Protein AF-A0A1Q3LL10-F1 (afdb_monomer_lite)

Secondary structure (DSSP, 8-state):
--------GGGGGSGGGGS-----------------------------PPPPPPPPPPP-----------TTTHHHHHHHHIIIIIHHHHHTT-------------TT---HHHHHHHHHHHHHTT-S-------

Foldseek 3Di:
DDDDDDDDPVVVPPVVPPPDDDDDDDDDDDDDDDDDDDDDDDDDPPPPDPDPDPDDDDDDQDDDDDDDADPVQNVPVVVCCCVPPVVVCVVVVHDDDDDDDDDDDDPVDDDPVRLVVQQVVCVVVVPPDNDDDDD

Structure (mmCIF, N/CA/C/O backbone):
data_AF-A0A1Q3LL10-F1
#
_entry.id   AF-A0A1Q3LL10-F1
#
loop_
_atom_site.group_PDB
_atom_site.id
_atom_site.type_symbol
_atom_site.label_atom_id
_atom_site.label_alt_id
_atom_site.label_comp_id
_atom_site.label_asym_id
_atom_site.label_entity_id
_atom_site.label_seq_id
_atom_site.pdbx_PDB_ins_code
_atom_site.Cartn_x
_atom_site.Cartn_y
_atom_site.Cartn_z
_atom_site.occupancy
_atom_site.B_iso_or_equiv
_atom_site.auth_seq_id
_atom_site.auth_comp_id
_atom_site.auth_asym_id
_atom_site.auth_atom_id
_atom_site.pdbx_PDB_model_num
ATOM 1 N N . MET A 1 1 ? -39.711 18.023 -40.771 1.00 40.88 1 MET A N 1
ATOM 2 C CA . MET A 1 1 ? -40.832 17.458 -39.979 1.00 40.88 1 MET A CA 1
ATOM 3 C C . MET A 1 1 ? -40.436 17.391 -38.507 1.00 40.88 1 MET A C 1
ATOM 5 O O . MET A 1 1 ? -39.268 17.615 -38.215 1.00 40.88 1 MET A O 1
ATOM 9 N N . ILE A 1 2 ? -41.391 17.154 -37.601 1.00 48.44 2 ILE A N 1
ATOM 10 C CA . ILE A 1 2 ? -41.218 17.254 -36.140 1.00 48.44 2 ILE A CA 1
ATOM 11 C C . ILE A 1 2 ? -41.729 15.975 -35.459 1.00 48.44 2 ILE A C 1
ATOM 13 O O . ILE A 1 2 ? -42.904 15.662 -35.603 1.00 48.44 2 ILE A O 1
ATOM 17 N N . VAL A 1 3 ? -40.868 15.312 -34.680 1.00 52.66 3 VAL A N 1
ATOM 18 C CA . VAL A 1 3 ? -41.142 14.440 -33.508 1.00 52.66 3 VAL A CA 1
ATOM 19 C C . VAL A 1 3 ? -39.767 14.231 -32.843 1.00 52.66 3 VAL A C 1
ATOM 21 O O . VAL A 1 3 ? -38.861 13.763 -33.520 1.00 52.66 3 VAL A O 1
ATOM 24 N N . LYS A 1 4 ? -39.411 14.755 -31.661 1.00 49.06 4 LYS A N 1
ATOM 25 C CA . LYS A 1 4 ? -40.032 14.870 -30.316 1.00 49.06 4 LYS A CA 1
ATOM 26 C C . LYS A 1 4 ? -39.805 13.588 -29.464 1.00 49.06 4 LYS A C 1
ATOM 28 O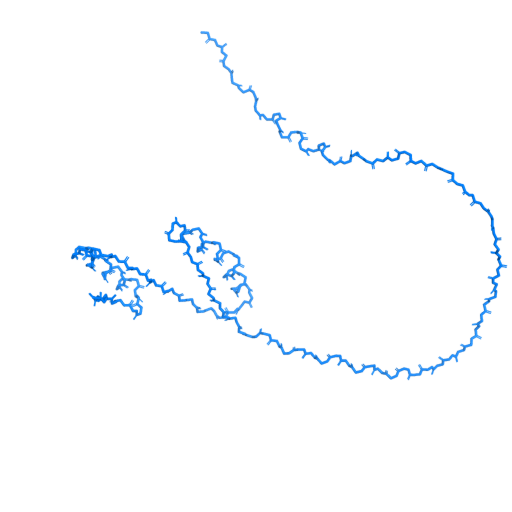 O . LYS A 1 4 ? -40.134 12.517 -29.960 1.00 49.06 4 LYS A O 1
ATOM 33 N N . PRO A 1 5 ? -39.194 13.667 -28.254 1.00 52.03 5 PRO A N 1
ATOM 34 C CA . PRO A 1 5 ? -38.507 12.519 -27.632 1.00 52.03 5 PRO A CA 1
ATOM 35 C C . PRO A 1 5 ? -39.234 11.852 -26.443 1.00 52.03 5 PRO A C 1
ATOM 37 O O . PRO A 1 5 ? -40.084 12.480 -25.819 1.00 52.03 5 PRO A O 1
ATOM 40 N N . ALA A 1 6 ? -38.739 10.656 -26.072 1.00 45.34 6 ALA A N 1
ATOM 41 C CA . ALA A 1 6 ? -38.985 9.888 -24.831 1.00 45.34 6 ALA A CA 1
ATOM 42 C C . ALA A 1 6 ? -40.441 9.383 -24.622 1.00 45.34 6 ALA A C 1
ATOM 44 O O . ALA A 1 6 ? -41.384 10.022 -25.085 1.00 45.34 6 ALA A O 1
ATOM 45 N N . PRO A 1 7 ? -40.644 8.194 -24.004 1.00 47.16 7 PRO A N 1
ATOM 46 C CA . PRO A 1 7 ? -40.423 8.020 -22.558 1.00 47.16 7 PRO A CA 1
ATOM 47 C C . PRO A 1 7 ? -39.757 6.684 -22.148 1.00 47.16 7 PRO A C 1
ATOM 49 O O . PRO A 1 7 ? -40.127 5.618 -22.629 1.00 47.16 7 PRO A O 1
ATOM 52 N N . ALA A 1 8 ? -38.827 6.726 -21.185 1.00 48.00 8 ALA A N 1
ATOM 53 C CA . ALA A 1 8 ? -38.164 5.534 -20.620 1.00 48.00 8 ALA A CA 1
ATOM 54 C C . ALA A 1 8 ? -38.389 5.356 -19.100 1.00 48.00 8 ALA A C 1
ATOM 56 O O . ALA A 1 8 ? -37.756 4.522 -18.460 1.00 48.00 8 ALA A O 1
ATOM 57 N N . GLU A 1 9 ? -39.299 6.130 -18.503 1.00 54.94 9 GLU A N 1
ATOM 58 C CA . GLU A 1 9 ? -39.561 6.112 -17.054 1.00 54.94 9 GLU A CA 1
ATOM 59 C C . GLU A 1 9 ? -40.464 4.942 -16.615 1.00 54.94 9 GLU A C 1
ATOM 61 O O . GLU A 1 9 ? -40.495 4.589 -15.437 1.00 54.94 9 GLU A O 1
ATOM 66 N N . ALA A 1 10 ? -41.144 4.287 -17.565 1.00 59.88 10 ALA A N 1
ATOM 67 C CA . ALA A 1 10 ? -42.117 3.223 -17.311 1.00 59.88 10 ALA A CA 1
ATOM 68 C C . ALA A 1 10 ? -41.535 1.977 -16.614 1.00 59.88 10 ALA A C 1
ATOM 70 O O . ALA A 1 10 ? -42.236 1.326 -15.841 1.00 59.88 10 ALA A O 1
ATOM 71 N N . GLN A 1 11 ? -40.256 1.650 -16.836 1.00 56.09 11 GLN A N 1
ATOM 72 C CA . GLN A 1 11 ? -39.672 0.403 -16.324 1.00 56.09 11 GLN A CA 1
ATOM 73 C C . GLN A 1 11 ? -39.557 0.377 -14.788 1.00 56.09 11 GLN A C 1
ATOM 75 O O . GLN A 1 11 ? -39.562 -0.696 -14.191 1.00 56.09 11 GLN A O 1
ATOM 80 N N . ARG A 1 12 ? -39.513 1.544 -14.124 1.00 51.06 12 ARG A N 1
ATOM 81 C CA . ARG A 1 12 ? -39.336 1.641 -12.662 1.00 51.06 12 ARG A CA 1
ATOM 82 C C . ARG A 1 12 ? -40.597 1.287 -11.852 1.00 51.06 12 ARG A C 1
ATOM 84 O O . ARG A 1 12 ? -40.544 1.279 -10.628 1.00 51.06 12 ARG A O 1
ATOM 91 N N . ALA A 1 13 ? -41.719 1.002 -12.515 1.00 54.97 13 ALA A N 1
ATOM 92 C CA . ALA A 1 13 ? -42.966 0.590 -11.867 1.00 54.97 13 ALA A CA 1
ATOM 93 C C . ALA A 1 13 ? -43.125 -0.941 -11.730 1.00 54.97 13 ALA A C 1
ATOM 95 O O . ALA A 1 13 ? -43.986 -1.387 -10.976 1.00 54.97 13 ALA A O 1
ATOM 96 N N . ALA A 1 14 ? -42.320 -1.746 -12.437 1.00 53.00 14 ALA A N 1
ATOM 97 C CA . ALA A 1 14 ? -42.510 -3.199 -12.507 1.00 53.00 14 ALA A CA 1
ATOM 98 C C . ALA A 1 14 ? -42.039 -3.955 -11.245 1.00 53.00 14 ALA A C 1
ATOM 100 O O . ALA A 1 14 ? -42.725 -4.867 -10.788 1.00 53.00 14 ALA A O 1
ATOM 101 N N . ASP A 1 15 ? -40.912 -3.557 -10.644 1.00 49.00 15 ASP A N 1
ATOM 102 C CA . ASP A 1 15 ? -40.299 -4.283 -9.513 1.00 49.00 15 ASP A CA 1
ATOM 103 C C . ASP A 1 15 ? -41.102 -4.220 -8.199 1.00 49.00 15 ASP A C 1
ATOM 105 O O . ASP A 1 15 ? -40.900 -5.039 -7.303 1.00 49.00 15 ASP A O 1
ATOM 109 N N . LEU A 1 16 ? -42.062 -3.295 -8.072 1.00 51.84 16 LEU A N 1
ATOM 110 C CA . LEU A 1 16 ? -42.929 -3.206 -6.887 1.00 51.84 16 LEU A CA 1
ATOM 111 C C . LEU A 1 16 ? -43.985 -4.326 -6.807 1.00 51.84 16 LEU A C 1
ATOM 113 O O . LEU A 1 16 ? -44.590 -4.507 -5.752 1.00 51.84 16 LEU A O 1
ATOM 117 N N . ALA A 1 17 ? -44.185 -5.102 -7.878 1.00 49.66 17 ALA A N 1
ATOM 118 C CA . ALA A 1 17 ? -45.180 -6.177 -7.941 1.00 49.66 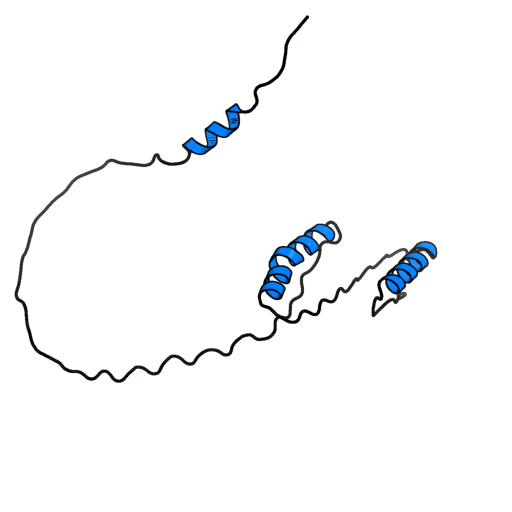17 ALA A CA 1
ATOM 119 C C . ALA A 1 17 ? -44.669 -7.557 -7.470 1.00 49.66 17 ALA A C 1
ATOM 121 O O . ALA A 1 17 ? -45.442 -8.510 -7.426 1.00 49.66 17 ALA A O 1
ATOM 122 N N . ALA A 1 18 ? -43.388 -7.690 -7.102 1.00 47.41 18 ALA A N 1
ATOM 123 C CA . ALA A 1 18 ? -42.813 -8.960 -6.637 1.00 47.41 18 ALA A CA 1
ATOM 124 C C . ALA A 1 18 ? -43.149 -9.305 -5.167 1.00 47.41 18 ALA A C 1
ATOM 126 O O . ALA A 1 18 ? -42.842 -10.403 -4.701 1.00 47.41 18 ALA A O 1
ATOM 127 N N . THR A 1 19 ? -43.776 -8.387 -4.422 1.00 46.12 19 THR A N 1
ATOM 128 C CA . THR A 1 19 ? -44.227 -8.637 -3.045 1.00 46.12 19 THR A CA 1
ATOM 129 C C . THR A 1 19 ? -45.692 -9.079 -3.039 1.00 46.12 19 THR A C 1
ATOM 131 O O . THR A 1 19 ? -46.556 -8.340 -3.495 1.00 46.12 19 THR A O 1
ATOM 134 N N . ALA A 1 20 ? -45.950 -10.247 -2.436 1.00 48.34 20 ALA A N 1
ATOM 135 C CA . ALA A 1 20 ? -47.251 -10.903 -2.244 1.00 48.34 20 ALA A CA 1
ATOM 136 C C . ALA A 1 20 ? -47.920 -11.544 -3.485 1.00 48.34 20 ALA A C 1
ATOM 138 O O . ALA A 1 20 ? -48.700 -10.915 -4.189 1.00 48.34 20 ALA A O 1
ATOM 139 N N . THR A 1 21 ? -47.740 -12.866 -3.635 1.00 38.38 21 THR A N 1
ATOM 140 C CA . THR A 1 21 ? -48.817 -13.846 -3.931 1.00 38.38 21 THR A CA 1
ATOM 141 C C . THR A 1 21 ? -48.323 -15.271 -3.628 1.00 38.38 21 THR A C 1
ATOM 143 O O . THR A 1 21 ? -47.579 -15.843 -4.418 1.00 38.38 21 THR A O 1
ATOM 146 N N . SER A 1 22 ? -48.745 -15.864 -2.503 1.00 37.59 22 SER A N 1
ATOM 147 C CA . SER A 1 22 ? -48.592 -17.309 -2.229 1.00 37.59 22 SER A CA 1
ATOM 148 C C . SER A 1 22 ? -49.487 -17.756 -1.056 1.00 37.59 22 SER A C 1
ATOM 150 O O . SER A 1 22 ? -49.020 -17.841 0.081 1.00 37.59 22 SER A O 1
ATOM 152 N N . SER A 1 23 ? -50.771 -18.031 -1.320 1.00 42.91 23 SER A N 1
ATOM 153 C CA . SER A 1 23 ? -51.753 -18.380 -0.277 1.00 42.91 23 SER A CA 1
ATOM 154 C C . SER A 1 23 ? -52.806 -19.404 -0.740 1.00 42.91 23 SER A C 1
ATOM 156 O O . SER A 1 23 ? -53.567 -19.082 -1.648 1.00 42.91 23 SER A O 1
ATOM 158 N N . THR A 1 24 ? -52.933 -20.528 0.000 1.00 38.50 24 THR A N 1
ATOM 159 C CA . THR A 1 24 ? -54.209 -21.266 0.276 1.00 38.50 24 THR A CA 1
ATOM 160 C C . THR A 1 24 ? -54.805 -22.081 -0.914 1.00 38.50 24 THR A C 1
ATOM 162 O O . THR A 1 24 ? -54.449 -21.744 -2.043 1.00 38.50 24 THR A O 1
ATOM 165 N N . PRO A 1 25 ? -55.683 -23.135 -0.794 1.00 51.81 25 PRO A N 1
ATOM 166 C CA . PRO A 1 25 ? -56.299 -23.905 0.344 1.00 51.81 25 PRO A CA 1
ATOM 167 C C . PRO A 1 25 ? -55.340 -24.772 1.223 1.00 51.81 25 PRO A C 1
ATOM 169 O O . PRO A 1 25 ? -54.197 -24.355 1.369 1.00 51.81 25 PRO A O 1
ATOM 172 N N . ALA A 1 26 ? -55.673 -25.884 1.926 1.00 45.88 26 ALA A N 1
ATOM 173 C CA . ALA A 1 26 ? -56.784 -26.879 1.896 1.00 45.88 26 ALA A CA 1
ATOM 174 C C . ALA A 1 26 ? -57.130 -27.498 3.300 1.00 45.88 26 ALA A C 1
ATOM 176 O O . ALA A 1 26 ? -56.422 -27.167 4.252 1.00 45.88 26 ALA A O 1
ATOM 177 N N . PRO A 1 27 ? -58.197 -28.336 3.466 1.00 55.66 27 PRO A N 1
ATOM 178 C CA . PRO A 1 27 ? -58.799 -28.645 4.788 1.00 55.66 27 PRO A CA 1
ATOM 179 C C . PRO A 1 27 ? -58.965 -30.150 5.185 1.00 55.66 27 PRO A C 1
ATOM 181 O O . PRO A 1 27 ? -58.502 -31.029 4.467 1.00 55.66 27 PRO A O 1
ATOM 184 N N . GLU A 1 28 ? -59.705 -30.384 6.298 1.00 39.19 28 GLU A N 1
ATOM 185 C CA . GLU A 1 28 ? -60.165 -31.661 6.935 1.00 39.19 28 GLU A CA 1
ATOM 186 C C . GLU A 1 28 ? -59.112 -32.413 7.804 1.00 39.19 28 GLU A C 1
ATOM 188 O O . GLU A 1 28 ? -57.956 -32.489 7.410 1.00 39.19 28 GLU A O 1
ATOM 193 N N . ALA A 1 29 ? -59.373 -33.035 8.976 1.00 38.84 29 ALA A N 1
ATOM 194 C CA . ALA A 1 29 ? -60.381 -32.939 10.072 1.00 38.84 29 ALA A CA 1
ATOM 195 C C . ALA A 1 29 ? -59.845 -33.788 11.290 1.00 38.84 29 ALA A C 1
ATOM 197 O O . ALA A 1 29 ? -58.901 -34.549 11.086 1.00 38.84 29 ALA A O 1
ATOM 198 N N . ASP A 1 30 ? -60.314 -33.821 12.555 1.00 32.72 30 ASP A N 1
ATOM 199 C CA . ASP A 1 30 ? -61.289 -33.051 13.367 1.00 32.72 30 ASP A CA 1
ATOM 200 C C . ASP A 1 30 ? -60.954 -33.140 14.904 1.00 32.72 30 ASP A C 1
ATOM 202 O O . ASP A 1 30 ? -60.031 -32.464 15.355 1.00 32.72 30 ASP A O 1
ATOM 206 N N . SER A 1 31 ? -61.670 -33.954 15.711 1.00 37.06 31 SER A N 1
ATOM 207 C CA . SER A 1 31 ? -61.816 -33.859 17.193 1.00 37.06 31 SER A CA 1
ATOM 208 C C . SER A 1 31 ? -61.841 -35.265 17.879 1.00 37.06 31 SER A C 1
ATOM 210 O O . SER A 1 31 ? -61.844 -36.246 17.132 1.00 37.06 31 SER A O 1
ATOM 212 N N . PRO A 1 32 ? -61.891 -35.462 19.237 1.00 47.25 32 PRO A N 1
ATOM 213 C CA . PRO A 1 32 ? -62.150 -34.501 20.327 1.00 47.25 32 PRO A CA 1
ATOM 214 C C . PRO A 1 32 ? -61.299 -34.597 21.637 1.00 47.25 32 PRO A C 1
ATOM 216 O O . PRO A 1 32 ? -60.442 -35.450 21.837 1.00 47.25 32 PRO A O 1
ATOM 219 N N . ALA A 1 33 ? -61.641 -33.674 22.545 1.00 39.03 33 ALA A N 1
ATOM 220 C CA . ALA A 1 33 ? -61.235 -33.393 23.933 1.00 39.03 33 ALA A CA 1
ATOM 221 C C . ALA A 1 33 ? -60.773 -34.501 24.921 1.00 39.03 33 ALA A C 1
ATOM 223 O O . ALA A 1 33 ? -61.295 -35.611 24.968 1.00 39.03 33 ALA A O 1
ATOM 224 N N . SER A 1 34 ? -59.960 -34.061 25.897 1.00 35.66 34 SER A N 1
ATOM 225 C CA . SER A 1 34 ? -60.003 -34.489 27.311 1.00 35.66 34 SER A CA 1
ATOM 226 C C . SER A 1 34 ? -59.555 -33.333 28.231 1.00 35.66 34 SER A C 1
ATOM 228 O O . SER A 1 34 ? -58.880 -32.416 27.759 1.00 35.66 34 SER A O 1
ATOM 230 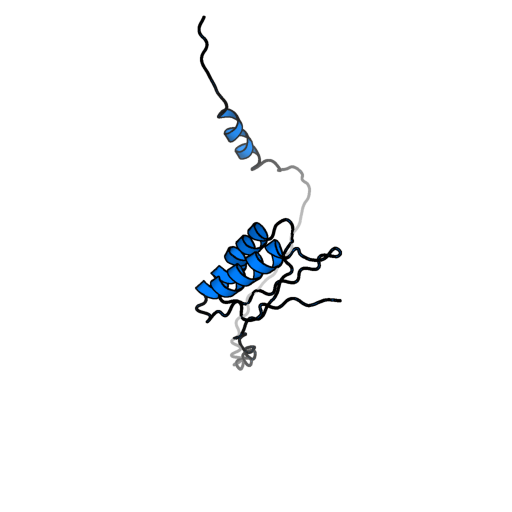N N . ALA A 1 35 ? -59.941 -33.327 29.515 1.00 38.84 35 ALA A N 1
ATOM 231 C CA . ALA A 1 35 ? -59.725 -32.191 30.424 1.00 38.84 35 ALA A CA 1
ATOM 232 C C . ALA A 1 35 ? -59.412 -32.595 31.879 1.00 38.84 35 ALA A C 1
ATOM 234 O O . ALA A 1 35 ? -60.151 -33.373 32.478 1.00 38.84 35 ALA A O 1
ATOM 235 N N . ALA A 1 36 ? -58.364 -31.993 32.457 1.00 35.16 36 ALA A N 1
ATOM 236 C CA . ALA A 1 36 ? -58.074 -31.882 33.895 1.00 35.16 36 ALA A CA 1
ATOM 237 C C . ALA A 1 36 ? -56.836 -30.972 34.110 1.00 35.16 36 ALA A C 1
ATOM 239 O O . ALA A 1 36 ? -56.036 -30.841 33.189 1.00 35.16 36 ALA A O 1
ATOM 240 N N . ALA A 1 37 ? -56.525 -30.405 35.281 1.00 33.44 37 ALA A N 1
ATOM 241 C CA . ALA A 1 37 ? -57.309 -29.867 36.407 1.00 33.44 37 ALA A CA 1
ATOM 242 C C . ALA A 1 37 ? -56.314 -29.297 37.455 1.00 33.44 37 ALA A C 1
ATOM 244 O O . ALA A 1 37 ? -55.146 -29.668 37.447 1.00 33.44 37 ALA A O 1
ATOM 245 N N . ALA A 1 38 ? -56.821 -28.503 38.408 1.00 34.28 38 ALA A N 1
ATOM 246 C CA . ALA A 1 38 ? -56.188 -28.122 39.685 1.00 34.28 38 ALA A CA 1
ATOM 247 C C . ALA A 1 38 ? -54.929 -27.216 39.667 1.00 34.28 38 ALA A C 1
ATOM 249 O O . ALA A 1 38 ? -53.968 -27.407 38.932 1.00 34.28 38 ALA A O 1
ATOM 250 N N . ALA A 1 39 ? -54.932 -26.239 40.581 1.00 45.03 39 ALA A N 1
ATOM 251 C CA . ALA A 1 39 ? -53.774 -25.428 40.956 1.00 45.03 39 ALA A CA 1
ATOM 252 C C . ALA A 1 39 ? -53.132 -25.966 42.250 1.00 45.03 39 ALA A C 1
ATOM 254 O O . ALA A 1 39 ? -53.798 -26.637 43.038 1.00 45.03 39 ALA A O 1
ATOM 255 N N . GLY A 1 40 ? -51.864 -25.625 42.505 1.00 36.81 40 GLY A N 1
ATOM 256 C CA . GLY A 1 40 ? -51.149 -26.022 43.723 1.00 36.81 40 GLY A CA 1
ATOM 257 C C . GLY A 1 40 ? -50.175 -24.950 44.211 1.00 36.81 40 GLY A C 1
ATOM 258 O O . GLY A 1 40 ? -49.106 -24.772 43.635 1.00 36.81 40 GLY A O 1
ATOM 259 N N . THR A 1 41 ? -50.531 -24.255 45.293 1.00 44.62 41 THR A N 1
ATOM 260 C CA . THR A 1 41 ? -49.655 -23.285 45.970 1.00 44.62 41 THR A CA 1
ATOM 261 C C . THR A 1 41 ? -48.822 -23.979 47.044 1.00 44.62 41 THR A C 1
ATOM 263 O O . THR A 1 41 ? -49.377 -24.473 48.022 1.00 44.62 41 THR A O 1
ATOM 266 N N . ALA A 1 42 ? -47.493 -23.933 46.924 1.00 39.78 42 ALA A N 1
ATOM 267 C CA . ALA A 1 42 ? -46.569 -24.178 48.032 1.00 39.78 42 ALA A CA 1
ATOM 268 C C . ALA A 1 42 ? -45.269 -23.382 47.823 1.00 39.78 42 ALA A C 1
ATOM 270 O O . ALA A 1 42 ? -44.649 -23.453 46.764 1.00 39.78 42 ALA A O 1
ATOM 271 N N . GLY A 1 43 ? -44.857 -22.602 48.826 1.00 46.00 43 GLY A N 1
ATOM 272 C CA . GLY A 1 43 ? -43.672 -21.747 48.741 1.00 46.00 43 GLY A CA 1
ATOM 273 C C . GLY A 1 43 ? -42.372 -22.512 48.989 1.00 46.00 43 GLY A C 1
ATOM 274 O O . GLY A 1 43 ? -41.966 -22.678 50.135 1.00 46.00 43 GLY A O 1
ATOM 275 N N . GLY A 1 44 ? -41.690 -22.928 47.922 1.00 40.19 44 GLY A N 1
ATOM 276 C CA . GLY A 1 44 ? -40.314 -23.424 47.986 1.00 40.19 44 GLY A CA 1
ATOM 277 C C . GLY A 1 44 ? -39.307 -22.285 47.836 1.00 40.19 44 GLY A C 1
ATOM 278 O O . GLY A 1 44 ? -38.899 -21.974 46.722 1.00 40.19 44 GLY A O 1
ATOM 279 N N . ALA A 1 45 ? -38.884 -21.665 48.942 1.00 50.50 45 ALA A N 1
ATOM 280 C CA . ALA A 1 45 ? -37.854 -20.619 48.937 1.00 50.50 45 ALA A CA 1
ATOM 281 C C . ALA A 1 45 ? -36.437 -21.210 48.773 1.00 50.50 45 ALA A C 1
ATOM 283 O O . ALA A 1 45 ? -35.570 -21.046 49.632 1.00 50.50 45 ALA A O 1
ATOM 284 N N . THR A 1 46 ? -36.191 -21.922 47.671 1.00 47.66 46 THR A N 1
ATOM 285 C CA . THR A 1 46 ? -34.847 -22.385 47.315 1.00 47.66 46 THR A CA 1
ATOM 286 C C . THR A 1 46 ? -33.982 -21.179 46.964 1.00 47.66 46 THR A C 1
ATOM 288 O O . THR A 1 46 ? -34.121 -20.597 45.887 1.00 47.66 46 THR A O 1
ATOM 291 N N . THR A 1 47 ? -33.074 -20.803 47.864 1.00 54.84 47 THR A N 1
ATOM 292 C CA . THR A 1 47 ? -32.037 -19.799 47.604 1.00 54.84 47 THR A CA 1
ATOM 293 C C . THR A 1 47 ? -31.022 -20.358 46.609 1.00 54.84 47 THR A C 1
ATOM 295 O O . THR A 1 47 ? -29.961 -20.850 46.994 1.00 54.84 47 THR A O 1
ATOM 298 N N . THR A 1 48 ? -31.366 -20.312 45.321 1.00 58.34 48 THR A N 1
ATOM 299 C CA . THR A 1 48 ? -30.462 -20.650 44.220 1.00 58.34 48 THR A CA 1
ATOM 300 C C . THR A 1 48 ? -29.233 -19.754 44.314 1.00 58.34 48 THR A C 1
ATOM 302 O O . THR A 1 48 ? -29.311 -18.555 44.045 1.00 58.34 48 THR A O 1
ATOM 305 N N . ALA A 1 49 ? -28.101 -20.329 44.725 1.00 66.31 49 ALA A N 1
ATOM 306 C CA . ALA A 1 49 ? -26.830 -19.621 44.729 1.00 66.31 49 ALA A CA 1
ATOM 307 C C . ALA A 1 49 ? -26.546 -19.105 43.305 1.00 66.31 49 ALA A C 1
ATOM 309 O O . ALA A 1 49 ? -26.774 -19.849 42.344 1.00 66.31 49 ALA A O 1
ATOM 310 N N . PRO A 1 50 ? -26.082 -17.854 43.136 1.00 65.44 50 PRO A N 1
ATOM 311 C CA . PRO A 1 50 ? -25.841 -17.305 41.811 1.00 65.44 50 PRO A CA 1
ATOM 312 C C . PRO A 1 50 ? -24.794 -18.160 41.094 1.00 65.44 50 PRO A C 1
ATOM 314 O O . PRO A 1 50 ? -23.678 -18.330 41.586 1.00 65.44 50 PRO A O 1
ATOM 317 N N . ALA A 1 51 ? -25.167 -18.709 39.936 1.00 73.00 51 ALA A N 1
ATOM 318 C CA . ALA A 1 51 ? -24.248 -19.478 39.110 1.00 73.00 51 ALA A CA 1
ATOM 319 C C . ALA A 1 51 ? -23.012 -18.617 38.784 1.00 73.00 51 ALA A C 1
ATOM 321 O O . ALA A 1 51 ? -23.171 -17.428 38.483 1.00 73.00 51 ALA A O 1
ATOM 322 N N . PRO A 1 52 ? -21.787 -19.173 38.851 1.00 70.38 52 PRO A N 1
ATOM 323 C CA . PRO A 1 52 ? -20.574 -18.398 38.630 1.00 70.38 52 PRO A CA 1
ATOM 324 C C . PRO A 1 52 ? -20.609 -17.775 37.234 1.00 70.38 52 PRO A C 1
ATOM 326 O O . PRO A 1 52 ? -20.748 -18.480 36.232 1.00 70.38 52 PRO A O 1
ATOM 329 N N . ALA A 1 53 ? -20.507 -16.445 37.175 1.00 74.38 53 ALA A N 1
ATOM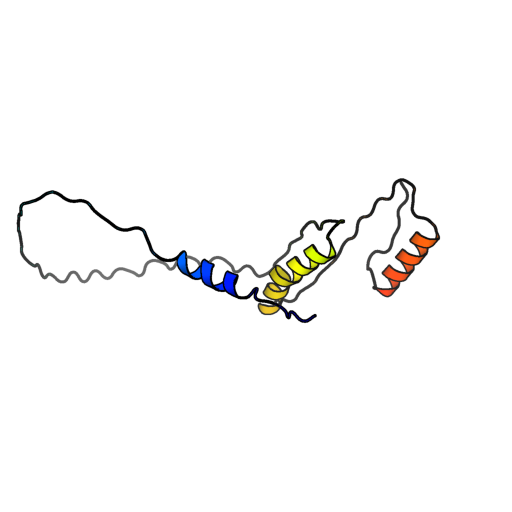 330 C CA . ALA A 1 53 ? -20.581 -15.712 35.919 1.00 74.38 53 ALA A CA 1
ATOM 331 C C . ALA A 1 53 ? -19.495 -16.221 34.948 1.00 74.38 53 ALA A C 1
ATOM 333 O O . ALA A 1 53 ? -18.337 -16.362 35.357 1.00 74.38 53 ALA A O 1
ATOM 334 N N . PRO A 1 54 ? -19.834 -16.508 33.676 1.00 77.12 54 PRO A N 1
ATOM 335 C CA . PRO A 1 54 ? -18.893 -17.112 32.741 1.00 77.12 54 PRO A CA 1
ATOM 336 C C . PRO A 1 54 ? -17.676 -16.205 32.546 1.00 77.12 54 PRO A C 1
ATOM 338 O O . PRO A 1 54 ? -17.814 -15.012 32.266 1.00 77.12 54 PRO A O 1
ATOM 341 N N . ALA A 1 55 ? -16.480 -16.782 32.693 1.00 78.44 55 ALA A N 1
ATOM 342 C CA . ALA A 1 55 ? -15.225 -16.045 32.622 1.00 78.44 55 ALA A CA 1
ATOM 343 C C . ALA A 1 55 ? -15.125 -15.265 31.301 1.00 78.44 55 ALA A C 1
ATOM 345 O O . ALA A 1 55 ? -15.170 -15.838 30.207 1.00 78.44 55 ALA A O 1
ATOM 346 N N . ARG A 1 56 ? -15.008 -13.936 31.402 1.00 80.06 56 ARG A N 1
ATOM 347 C CA . ARG A 1 56 ? -14.983 -13.049 30.237 1.00 80.06 56 ARG A CA 1
ATOM 348 C C . ARG A 1 56 ? -13.720 -13.331 29.423 1.00 80.06 56 ARG A C 1
ATOM 350 O O . ARG A 1 56 ? -12.614 -13.146 29.924 1.00 80.06 56 ARG A O 1
ATOM 357 N N . LYS A 1 57 ? -13.887 -13.768 28.169 1.00 82.94 57 LYS A N 1
ATOM 358 C CA . LYS A 1 57 ? -12.765 -13.964 27.236 1.00 82.94 57 LYS A CA 1
ATOM 359 C C . LYS A 1 57 ? -11.932 -12.671 27.146 1.00 82.94 57 LYS A C 1
ATOM 361 O O . LYS A 1 57 ? -12.532 -11.591 27.132 1.00 82.94 57 LYS A O 1
ATOM 366 N N . PRO A 1 58 ? -10.590 -12.754 27.078 1.00 83.62 58 PRO A N 1
ATOM 367 C CA . PRO A 1 58 ? -9.748 -11.574 26.912 1.00 83.62 58 PRO A CA 1
ATOM 368 C C . PRO A 1 58 ? -10.112 -10.838 25.617 1.00 83.62 58 PRO A C 1
ATOM 370 O O . PRO A 1 58 ? -10.427 -11.462 24.603 1.00 83.62 58 PRO A O 1
ATOM 373 N N . ALA A 1 59 ? -10.091 -9.506 25.659 1.00 89.69 59 ALA A N 1
ATOM 374 C CA . ALA A 1 59 ? -10.409 -8.680 24.500 1.00 89.69 59 ALA A CA 1
ATOM 375 C C . ALA A 1 59 ? -9.293 -8.752 23.446 1.00 89.69 59 ALA A C 1
ATOM 377 O O . ALA A 1 59 ? -8.109 -8.734 23.783 1.00 89.69 59 ALA A O 1
ATOM 378 N N . ALA A 1 60 ? -9.665 -8.778 22.165 1.00 92.75 60 ALA A N 1
ATOM 379 C CA . ALA A 1 60 ? -8.715 -8.622 21.071 1.00 92.75 60 ALA A CA 1
ATOM 380 C C . ALA A 1 60 ? -8.300 -7.143 20.962 1.00 92.75 60 ALA A C 1
ATOM 382 O O . ALA A 1 60 ? -9.122 -6.290 20.641 1.00 92.75 60 ALA A O 1
ATOM 383 N N . THR A 1 61 ? -7.034 -6.840 21.255 1.00 95.44 61 THR A N 1
ATOM 384 C CA . THR A 1 61 ? -6.501 -5.462 21.332 1.00 95.44 61 THR A CA 1
ATOM 385 C C . THR A 1 61 ? -5.592 -5.072 20.165 1.00 95.44 61 THR A C 1
ATOM 387 O O . THR A 1 61 ? -5.183 -3.918 20.065 1.00 95.44 61 THR A O 1
ATOM 390 N N . ARG A 1 62 ? -5.264 -6.015 19.274 1.00 95.81 62 ARG A N 1
ATOM 391 C CA . ARG A 1 62 ? -4.405 -5.799 18.104 1.00 95.81 62 ARG A CA 1
ATOM 392 C C . ARG A 1 62 ? -4.969 -6.541 16.898 1.00 95.81 62 ARG A C 1
ATOM 394 O O . ARG A 1 62 ? -5.142 -7.754 16.952 1.00 95.81 62 ARG A O 1
ATOM 401 N N . TYR A 1 63 ? -5.179 -5.816 15.804 1.00 96.38 63 TYR A N 1
ATOM 402 C CA . TYR A 1 63 ? -5.382 -6.393 14.478 1.00 96.38 63 TYR A CA 1
ATOM 403 C C . TYR A 1 63 ? -4.040 -6.472 13.737 1.00 96.38 63 TYR A C 1
ATOM 405 O O . TYR A 1 63 ? -3.204 -5.574 13.854 1.00 96.38 63 TYR A O 1
ATOM 413 N N . VAL A 1 64 ? -3.840 -7.550 12.983 1.00 96.75 64 VAL A N 1
ATOM 414 C CA . VAL A 1 64 ? -2.796 -7.704 11.962 1.00 96.75 64 VAL A CA 1
ATOM 415 C C . VAL A 1 64 ? -3.440 -8.490 10.827 1.00 96.75 64 VAL A C 1
ATOM 417 O O . VAL A 1 64 ? -4.109 -9.488 11.085 1.00 96.75 64 VAL A O 1
ATOM 420 N N . GLY A 1 65 ? -3.247 -8.049 9.590 1.00 94.88 65 GLY A N 1
ATOM 421 C CA . GLY A 1 65 ? -3.786 -8.717 8.415 1.00 94.88 65 GLY A CA 1
ATOM 422 C C . GLY A 1 65 ? -3.054 -8.285 7.153 1.00 94.88 65 GLY A C 1
ATOM 423 O O . GLY A 1 65 ? -2.494 -7.191 7.092 1.00 94.88 65 GLY A O 1
ATOM 424 N N . SER A 1 66 ? -3.071 -9.163 6.161 1.00 95.38 66 SER A N 1
ATOM 425 C CA . SER A 1 66 ? -2.618 -8.924 4.796 1.00 95.38 66 SER A CA 1
ATOM 426 C C . SER A 1 66 ? -3.647 -9.523 3.837 1.00 95.38 66 SER A C 1
ATOM 428 O O . SER A 1 66 ? -4.399 -10.427 4.205 1.00 95.38 66 SER A O 1
ATOM 430 N N . ALA A 1 67 ? -3.698 -9.003 2.616 1.00 93.88 67 ALA A N 1
ATOM 431 C CA . ALA A 1 67 ? -4.533 -9.524 1.543 1.00 93.88 67 ALA A CA 1
ATOM 432 C C . ALA A 1 67 ? -3.735 -9.469 0.231 1.00 93.88 67 ALA A C 1
ATOM 434 O O . ALA A 1 67 ? -3.002 -8.496 0.030 1.00 93.88 67 ALA A O 1
ATOM 435 N N . PRO A 1 68 ? -3.849 -10.477 -0.652 1.00 93.38 68 PRO A N 1
ATOM 436 C CA . PRO A 1 68 ? -3.333 -10.368 -2.009 1.00 93.38 68 PRO A CA 1
ATOM 437 C C . PRO A 1 68 ? -4.123 -9.303 -2.782 1.00 93.38 68 PRO A C 1
ATOM 439 O O . PRO A 1 68 ? -5.316 -9.108 -2.543 1.00 93.38 68 PRO A O 1
ATOM 442 N N . ILE A 1 69 ? -3.449 -8.636 -3.715 1.00 94.81 69 ILE A N 1
ATOM 443 C CA . ILE A 1 69 ? -3.992 -7.567 -4.558 1.00 94.81 69 ILE A CA 1
ATOM 444 C C . ILE A 1 69 ? -3.828 -7.996 -6.020 1.00 94.81 69 ILE A C 1
ATOM 446 O O . ILE A 1 69 ? -2.748 -8.445 -6.402 1.00 94.81 69 ILE A O 1
ATOM 450 N N . SER A 1 70 ? -4.871 -7.867 -6.843 1.00 93.25 70 SER A N 1
ATOM 451 C CA . SER A 1 70 ? -4.798 -8.151 -8.284 1.00 93.25 70 SER A CA 1
ATOM 452 C C . SER A 1 70 ? -3.916 -7.115 -8.987 1.00 93.25 70 SER A C 1
ATOM 454 O O . SER A 1 70 ? -4.198 -5.917 -8.929 1.00 93.25 70 SER A O 1
ATOM 456 N N . ALA A 1 71 ? -2.880 -7.553 -9.708 1.00 92.12 71 ALA A N 1
ATOM 457 C CA . ALA A 1 71 ? -2.032 -6.663 -10.510 1.00 92.12 71 ALA A CA 1
ATOM 458 C C . ALA A 1 71 ? -2.821 -5.970 -11.643 1.00 92.12 71 ALA A C 1
ATOM 460 O O . ALA A 1 71 ? -2.465 -4.887 -12.098 1.00 92.12 71 ALA A O 1
ATOM 461 N N . GLU A 1 72 ? -3.941 -6.565 -12.053 1.00 94.88 72 GLU A N 1
ATOM 462 C CA . GLU A 1 72 ? -4.858 -6.071 -13.080 1.00 94.88 72 GLU A CA 1
ATOM 463 C C . GLU A 1 72 ? -5.898 -5.075 -12.532 1.00 94.88 72 GLU A C 1
ATOM 465 O O . GLU A 1 72 ? -6.514 -4.338 -13.306 1.00 94.88 72 GLU A O 1
ATOM 470 N N . ARG A 1 73 ? -6.149 -5.071 -11.211 1.00 94.06 73 ARG A N 1
ATOM 471 C CA . ARG A 1 73 ? -7.226 -4.293 -10.561 1.00 94.06 73 ARG A CA 1
ATOM 472 C C . ARG A 1 73 ? -6.840 -3.625 -9.236 1.00 94.06 73 ARG A C 1
ATOM 474 O O . ARG A 1 73 ? -7.725 -3.181 -8.506 1.00 94.06 73 ARG A O 1
ATOM 481 N N . TYR A 1 74 ? -5.547 -3.463 -8.959 1.00 95.00 74 TYR A N 1
ATOM 482 C CA . TYR A 1 74 ? -5.012 -2.982 -7.678 1.00 95.00 74 TYR A CA 1
ATOM 483 C C . TYR A 1 74 ? -5.735 -1.751 -7.107 1.00 95.00 74 TYR A C 1
ATOM 485 O O . TYR A 1 74 ? -6.091 -1.740 -5.932 1.00 95.00 74 TYR A O 1
ATOM 493 N N . SER A 1 75 ? -6.036 -0.744 -7.932 1.00 95.56 75 SER A N 1
ATOM 494 C CA . SER A 1 75 ? -6.767 0.464 -7.515 1.00 95.56 75 SER A CA 1
ATOM 495 C C . SER A 1 75 ? -8.156 0.179 -6.924 1.00 95.56 75 SER A C 1
ATOM 497 O O . SER A 1 75 ? -8.579 0.870 -6.000 1.00 95.56 75 SER A O 1
ATOM 499 N N . ALA A 1 76 ? -8.872 -0.825 -7.442 1.00 95.94 76 ALA A N 1
ATOM 500 C CA . ALA A 1 76 ? -10.195 -1.215 -6.956 1.00 95.94 76 ALA A CA 1
ATOM 501 C C . ALA A 1 76 ? -10.103 -2.058 -5.673 1.00 95.94 76 ALA A C 1
ATOM 503 O O . ALA A 1 76 ? -10.863 -1.826 -4.732 1.00 95.94 76 ALA A O 1
ATOM 504 N N . ASP A 1 77 ? -9.135 -2.975 -5.604 1.00 95.88 77 ASP A N 1
ATOM 505 C CA . ASP A 1 77 ? -8.890 -3.801 -4.417 1.00 95.88 77 ASP A CA 1
ATOM 506 C C . ASP A 1 77 ? -8.441 -2.938 -3.225 1.00 95.88 77 ASP A C 1
ATOM 508 O O . ASP A 1 77 ? -8.989 -3.062 -2.127 1.00 95.88 77 ASP A O 1
ATOM 512 N N . PHE A 1 78 ? -7.524 -1.983 -3.442 1.00 95.88 78 PHE A N 1
ATOM 513 C CA . PHE A 1 78 ? -7.134 -1.005 -2.421 1.00 95.88 78 PHE A CA 1
ATOM 514 C C . PHE A 1 78 ? -8.308 -0.129 -1.976 1.00 95.88 78 PHE A C 1
ATOM 516 O O . PHE A 1 78 ? -8.463 0.101 -0.776 1.00 95.88 78 PHE A O 1
ATOM 523 N N . ALA A 1 79 ? -9.160 0.328 -2.901 1.00 96.38 79 ALA A N 1
ATOM 524 C CA . ALA A 1 79 ? -10.352 1.100 -2.550 1.00 96.38 79 ALA A CA 1
ATOM 525 C C . ALA A 1 79 ? -11.323 0.286 -1.676 1.00 96.38 79 ALA A C 1
ATOM 527 O O . ALA A 1 79 ? -11.832 0.810 -0.685 1.00 96.38 79 ALA A O 1
ATOM 528 N N . LYS A 1 80 ? -11.526 -1.001 -1.987 1.00 97.12 80 LYS A N 1
ATOM 529 C CA . LYS A 1 80 ? -12.369 -1.907 -1.195 1.00 97.12 80 LYS A CA 1
ATOM 530 C C . LYS A 1 80 ? -11.791 -2.177 0.199 1.00 97.12 80 LYS A C 1
ATOM 532 O O . LYS A 1 80 ? -12.510 -2.097 1.191 1.00 97.12 80 LYS A O 1
ATOM 537 N N . ILE A 1 81 ? -10.490 -2.451 0.300 1.00 96.81 81 ILE A N 1
ATOM 538 C CA . ILE A 1 81 ? -9.813 -2.647 1.595 1.00 96.81 81 ILE A CA 1
ATOM 539 C C . ILE A 1 81 ? -9.872 -1.363 2.434 1.00 96.81 81 ILE A C 1
ATOM 541 O O . ILE A 1 81 ? -10.074 -1.426 3.651 1.00 96.81 81 ILE A O 1
ATOM 545 N N . ALA A 1 82 ? -9.757 -0.194 1.797 1.00 96.56 82 ALA A N 1
ATOM 546 C CA . ALA A 1 82 ? -9.904 1.083 2.476 1.00 96.56 82 ALA A CA 1
ATOM 547 C C . ALA A 1 82 ? -11.305 1.257 3.085 1.00 96.56 82 ALA A C 1
ATOM 549 O O . ALA A 1 82 ? -11.395 1.569 4.272 1.00 96.56 82 ALA A O 1
ATOM 550 N N . THR A 1 83 ? -12.376 1.010 2.324 1.00 97.25 83 THR A N 1
ATOM 551 C CA . THR A 1 83 ? -13.759 1.224 2.790 1.00 97.25 83 THR A CA 1
ATOM 552 C C . THR A 1 83 ? -14.272 0.147 3.747 1.00 97.25 83 THR A C 1
ATOM 554 O O . THR A 1 83 ? -14.975 0.480 4.700 1.00 97.25 83 THR A O 1
ATOM 557 N N . GLU A 1 84 ? -13.933 -1.128 3.541 1.00 97.06 84 GLU A N 1
ATOM 558 C CA . GLU A 1 84 ? -14.445 -2.230 4.372 1.00 97.06 84 GLU A CA 1
ATOM 559 C C . GLU A 1 84 ? -13.609 -2.463 5.641 1.00 97.06 84 GLU A C 1
ATOM 561 O O . GLU A 1 84 ? -14.163 -2.756 6.703 1.00 97.06 84 GLU A O 1
ATOM 566 N N . VAL A 1 85 ? -12.279 -2.315 5.558 1.00 97.19 85 VAL A N 1
ATOM 567 C CA . VAL A 1 85 ? -11.358 -2.647 6.660 1.00 97.19 85 VAL A CA 1
ATOM 568 C C . VAL A 1 85 ? -10.787 -1.392 7.314 1.00 97.19 85 VAL A C 1
ATOM 570 O O . VAL A 1 85 ? -10.954 -1.203 8.522 1.00 97.19 85 VAL A O 1
ATOM 573 N N . LEU A 1 86 ? -10.130 -0.511 6.552 1.00 96.75 86 LEU A N 1
ATOM 574 C CA . LEU A 1 86 ? -9.407 0.625 7.143 1.00 96.75 86 LEU A CA 1
ATOM 575 C C . LEU A 1 86 ? -10.352 1.671 7.749 1.00 96.75 86 LEU A C 1
ATOM 577 O O . LEU A 1 86 ? -10.073 2.159 8.843 1.00 96.75 86 LEU A O 1
ATOM 581 N N . THR A 1 87 ? -11.490 1.968 7.110 1.00 97.62 87 THR A N 1
ATOM 582 C CA . THR A 1 87 ? -12.528 2.852 7.670 1.00 97.62 87 THR A CA 1
ATOM 583 C C . THR A 1 87 ? -13.070 2.324 9.000 1.00 97.62 87 THR A C 1
ATOM 585 O O . THR A 1 87 ? -13.218 3.100 9.940 1.00 97.62 87 THR A O 1
ATOM 588 N N . ASN A 1 88 ? -13.315 1.016 9.116 1.00 97.75 88 ASN A N 1
ATOM 589 C CA . ASN A 1 88 ? -13.826 0.400 10.344 1.00 97.75 88 ASN A CA 1
ATOM 590 C C . ASN A 1 88 ? -12.781 0.450 11.478 1.00 97.75 88 ASN A C 1
ATOM 592 O O . ASN A 1 88 ? -13.064 0.913 12.584 1.00 97.75 88 ASN A O 1
ATOM 596 N N . LEU A 1 89 ? -11.530 0.075 11.182 1.00 97.31 89 LEU A N 1
ATOM 597 C CA . LEU A 1 89 ? -10.428 0.165 12.146 1.00 97.31 89 LEU A CA 1
ATOM 598 C C . LEU A 1 89 ? -10.171 1.619 12.592 1.00 97.31 89 LEU A C 1
ATOM 600 O O . LEU A 1 89 ? -10.010 1.861 13.788 1.00 97.31 89 LEU A O 1
ATOM 604 N N . ALA A 1 90 ? -10.210 2.594 11.677 1.00 95.94 90 ALA A N 1
ATOM 605 C CA . ALA A 1 90 ? -10.111 4.015 12.015 1.00 95.94 90 ALA A CA 1
ATOM 606 C C . ALA A 1 90 ? -11.285 4.492 12.894 1.00 95.94 90 ALA A C 1
ATOM 608 O O . ALA A 1 90 ? -11.060 5.158 13.905 1.00 95.94 90 ALA A O 1
ATOM 609 N N . ALA A 1 91 ? -12.523 4.107 12.564 1.00 97.06 91 ALA A N 1
ATOM 610 C CA . ALA A 1 91 ? -13.720 4.452 13.337 1.00 97.06 91 ALA A CA 1
ATOM 611 C C . ALA A 1 91 ? -13.707 3.864 14.762 1.00 97.06 91 ALA A C 1
ATOM 613 O O . ALA A 1 91 ? -14.245 4.477 15.682 1.00 97.06 91 ALA A O 1
ATOM 614 N N . SER A 1 92 ? -13.038 2.724 14.974 1.00 96.75 92 SER A N 1
ATOM 615 C CA . SER A 1 92 ? -12.811 2.150 16.312 1.00 96.75 92 SER A CA 1
ATOM 616 C C . SER A 1 92 ? -11.800 2.921 17.183 1.00 96.75 92 SER A C 1
ATOM 618 O O . SER A 1 92 ? -11.607 2.571 18.346 1.00 96.75 92 SER A O 1
ATOM 620 N N . GLY A 1 93 ? -11.133 3.948 16.640 1.00 95.81 93 GLY A N 1
ATOM 621 C CA . GLY A 1 93 ? -10.082 4.701 17.333 1.00 95.81 93 GLY A CA 1
ATOM 622 C C . GLY A 1 93 ? -8.732 3.976 17.417 1.00 95.81 93 GLY A C 1
ATOM 623 O O . GLY A 1 93 ? -7.859 4.389 18.183 1.00 95.81 93 GLY A O 1
ATOM 624 N N . ALA A 1 94 ? -8.533 2.898 16.652 1.00 96.88 94 ALA A N 1
ATOM 625 C CA . ALA A 1 94 ? -7.279 2.154 16.646 1.00 96.88 94 ALA A CA 1
ATOM 626 C C . ALA A 1 94 ? -6.134 2.977 16.027 1.00 96.88 94 ALA A C 1
ATOM 628 O O . ALA A 1 94 ? -6.281 3.582 14.964 1.00 96.88 94 ALA A O 1
ATOM 629 N N . LYS A 1 95 ? -4.945 2.944 16.648 1.00 97.38 95 LYS A N 1
ATOM 630 C CA . LYS A 1 95 ? -3.729 3.497 16.034 1.00 97.38 95 LYS A CA 1
ATOM 631 C C . LYS A 1 95 ? -3.318 2.615 14.853 1.00 97.38 95 LYS A C 1
ATOM 633 O O . LYS A 1 95 ? -2.832 1.504 15.055 1.00 97.38 95 LYS A O 1
ATOM 638 N N . LEU A 1 96 ? -3.486 3.128 13.638 1.00 96.25 96 LEU A N 1
ATOM 639 C CA . LEU A 1 96 ? -3.119 2.422 12.413 1.00 96.25 96 LEU A CA 1
ATOM 640 C C . LEU A 1 96 ? -1.638 2.620 12.066 1.00 96.25 96 LEU A C 1
ATOM 642 O O . LEU A 1 96 ? -1.100 3.722 12.174 1.00 96.25 96 LEU A O 1
ATOM 646 N N . THR A 1 97 ? -1.025 1.548 11.573 1.00 96.31 97 THR A N 1
ATOM 647 C CA . THR A 1 97 ? 0.211 1.563 10.786 1.00 96.31 97 THR A CA 1
ATOM 648 C C . THR A 1 97 ? -0.077 0.727 9.547 1.00 96.31 97 THR A C 1
ATOM 650 O O . THR A 1 97 ? -0.536 -0.407 9.678 1.00 96.31 97 THR A O 1
ATOM 653 N N . ILE A 1 98 ? 0.146 1.288 8.361 1.00 94.69 98 ILE A N 1
ATOM 654 C CA . ILE A 1 98 ? -0.137 0.643 7.075 1.00 94.69 98 ILE A CA 1
ATOM 655 C C . ILE A 1 98 ? 1.180 0.578 6.306 1.00 94.69 98 ILE A C 1
ATOM 657 O O . ILE A 1 98 ? 1.861 1.594 6.180 1.00 94.69 98 ILE A O 1
ATOM 661 N N . SER A 1 99 ? 1.514 -0.604 5.795 1.00 93.06 99 SER A N 1
ATOM 662 C CA . SER A 1 99 ? 2.699 -0.843 4.972 1.00 93.06 99 SER A CA 1
ATOM 663 C C . SER A 1 99 ? 2.272 -1.465 3.649 1.00 93.06 99 SER A C 1
ATOM 665 O O . SER A 1 99 ? 1.441 -2.372 3.637 1.00 93.06 99 SER A O 1
ATOM 667 N N . LEU A 1 100 ? 2.863 -0.997 2.552 1.00 91.62 100 LEU A N 1
ATOM 668 C CA . LEU A 1 100 ? 2.761 -1.619 1.237 1.00 91.62 100 LEU A CA 1
ATOM 669 C C . LEU A 1 100 ? 4.105 -2.274 0.909 1.00 91.62 100 LEU A C 1
ATOM 671 O O . LEU A 1 100 ? 5.148 -1.652 1.095 1.00 91.62 100 LEU A O 1
ATOM 675 N N . SER A 1 101 ? 4.060 -3.507 0.411 1.00 92.06 101 SER A N 1
ATOM 676 C CA . SER A 1 101 ? 5.184 -4.165 -0.255 1.00 92.06 101 SER A CA 1
ATOM 677 C C . SER A 1 101 ? 4.830 -4.311 -1.729 1.00 92.06 101 SER A C 1
ATOM 679 O O . SER A 1 101 ? 3.670 -4.578 -2.048 1.00 92.06 101 SER A O 1
ATOM 681 N N . ILE A 1 102 ? 5.807 -4.131 -2.612 1.00 93.31 102 ILE A N 1
ATOM 682 C CA . ILE A 1 102 ? 5.659 -4.345 -4.053 1.00 93.31 102 ILE A CA 1
ATOM 683 C C . ILE A 1 102 ? 6.745 -5.332 -4.464 1.00 93.31 102 ILE A C 1
ATOM 685 O O . ILE A 1 102 ? 7.907 -5.132 -4.129 1.00 93.31 102 ILE A O 1
ATOM 689 N N . ASP A 1 103 ? 6.336 -6.380 -5.165 1.00 93.25 103 ASP A N 1
ATOM 690 C CA . ASP A 1 103 ? 7.190 -7.388 -5.787 1.00 93.25 103 ASP A CA 1
ATOM 691 C C . ASP A 1 103 ? 6.854 -7.386 -7.288 1.00 93.25 103 ASP A C 1
ATOM 693 O O . ASP A 1 103 ? 5.680 -7.252 -7.656 1.00 93.25 103 ASP A O 1
ATOM 697 N N . ALA A 1 104 ? 7.872 -7.399 -8.149 1.00 93.94 104 ALA A N 1
ATOM 698 C CA . ALA A 1 104 ? 7.731 -7.143 -9.581 1.00 93.94 104 ALA A CA 1
ATOM 699 C C . ALA A 1 104 ? 8.910 -7.716 -10.386 1.00 93.94 104 ALA A C 1
ATOM 701 O O . ALA A 1 104 ? 9.912 -7.041 -10.624 1.00 93.94 104 ALA A O 1
ATOM 702 N N . ILE A 1 105 ? 8.752 -8.950 -10.864 1.00 94.19 105 ILE A N 1
ATOM 703 C CA . ILE A 1 105 ? 9.713 -9.620 -11.749 1.00 94.19 105 ILE A CA 1
ATOM 704 C C . ILE A 1 105 ? 9.461 -9.195 -13.205 1.00 94.19 105 ILE A C 1
ATOM 706 O O . ILE A 1 105 ? 8.328 -9.251 -13.686 1.00 94.19 105 ILE A O 1
ATOM 710 N N . HIS A 1 106 ? 10.518 -8.812 -13.926 1.00 95.19 106 HIS A N 1
ATOM 711 C CA . HIS A 1 106 ? 10.484 -8.553 -15.369 1.00 95.19 106 HIS A CA 1
ATOM 712 C C . HIS A 1 106 ? 11.566 -9.402 -16.064 1.00 95.19 106 HIS A C 1
ATOM 714 O O . HIS A 1 106 ? 12.738 -9.035 -15.980 1.00 95.19 106 HIS A O 1
ATOM 720 N N . PRO A 1 107 ? 11.216 -10.523 -16.733 1.00 94.62 107 PRO A N 1
ATOM 721 C CA . PRO A 1 107 ? 12.197 -11.498 -17.228 1.00 94.62 107 PRO A CA 1
ATOM 722 C C . PRO A 1 107 ? 13.250 -10.939 -18.194 1.00 94.62 107 PRO A C 1
ATOM 724 O O . PRO A 1 107 ? 14.404 -11.346 -18.138 1.00 94.62 107 PRO A O 1
ATOM 727 N N . ASP A 1 108 ? 12.884 -9.972 -19.040 1.00 95.06 108 ASP A N 1
ATOM 728 C CA . ASP A 1 108 ? 13.814 -9.318 -19.976 1.00 95.06 108 ASP A CA 1
ATOM 729 C C . ASP A 1 108 ? 14.624 -8.166 -19.332 1.00 95.06 108 ASP A C 1
ATOM 731 O O . ASP A 1 108 ? 15.346 -7.442 -20.018 1.00 95.06 108 ASP A O 1
ATOM 735 N N . GLY A 1 109 ? 14.481 -7.961 -18.015 1.00 95.25 109 GLY A N 1
ATOM 736 C CA . GLY A 1 109 ? 15.080 -6.857 -17.261 1.00 95.25 109 GLY A CA 1
ATOM 737 C C . GLY A 1 109 ? 14.382 -5.504 -17.463 1.00 95.25 109 GLY A C 1
ATOM 738 O O . GLY A 1 109 ? 13.648 -5.283 -18.425 1.00 95.25 109 GLY A O 1
ATOM 739 N N . PHE A 1 110 ? 14.596 -4.569 -16.535 1.00 96.62 110 PHE A N 1
ATOM 740 C CA . PHE A 1 110 ? 14.085 -3.198 -16.647 1.00 96.62 110 PHE A CA 1
ATOM 741 C C . PHE A 1 110 ? 15.074 -2.306 -17.410 1.00 96.62 110 PHE A C 1
ATOM 743 O O . PHE A 1 110 ? 16.273 -2.316 -17.130 1.00 96.62 110 PHE A O 1
ATOM 750 N N . THR A 1 111 ? 14.579 -1.465 -18.321 1.00 97.38 111 THR A N 1
ATOM 751 C CA . THR A 1 111 ? 15.415 -0.460 -19.005 1.00 97.38 111 THR A CA 1
ATOM 752 C C . THR A 1 111 ? 15.959 0.588 -18.028 1.00 97.38 111 THR A C 1
ATOM 754 O O . THR A 1 111 ? 15.323 0.900 -17.020 1.00 97.38 111 THR A O 1
ATOM 757 N N . GLU A 1 112 ? 17.093 1.219 -18.358 1.00 96.81 112 GLU A N 1
ATOM 758 C CA . GLU A 1 112 ? 17.671 2.307 -17.548 1.00 96.81 112 GLU A CA 1
ATOM 759 C C . GLU A 1 112 ? 16.669 3.437 -17.259 1.00 96.81 112 GLU A C 1
ATOM 761 O O . GLU A 1 112 ? 16.645 3.981 -16.154 1.00 96.81 112 GLU A O 1
ATOM 766 N N . GLN A 1 113 ? 15.797 3.758 -18.223 1.00 97.94 113 GLN A N 1
ATOM 767 C CA . GL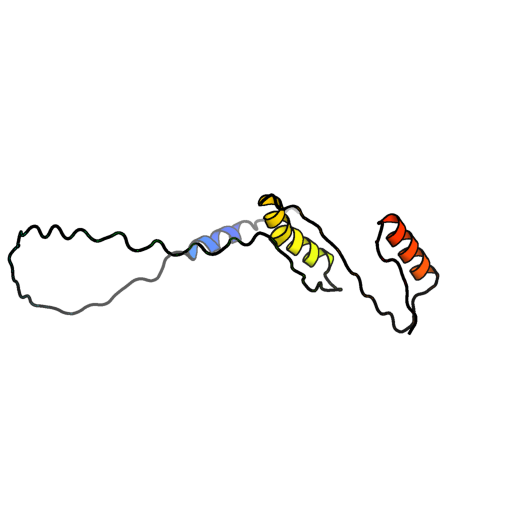N A 1 113 ? 14.748 4.760 -18.052 1.00 97.94 113 GLN A CA 1
ATOM 768 C C . GLN A 1 113 ? 13.698 4.316 -17.020 1.00 97.94 113 GLN A C 1
ATOM 770 O O . GLN A 1 113 ? 13.362 5.099 -16.133 1.00 97.94 113 GLN A O 1
ATOM 775 N N . GLN A 1 114 ? 13.215 3.069 -17.088 1.00 97.56 114 GLN A N 1
ATOM 776 C CA . GLN A 1 114 ? 12.284 2.524 -16.089 1.00 97.56 114 GLN A CA 1
ATOM 777 C C . GLN A 1 114 ? 12.932 2.474 -14.701 1.00 97.56 114 GLN A C 1
ATOM 779 O O . GLN A 1 114 ? 12.352 2.988 -13.745 1.00 97.56 114 GLN A O 1
ATOM 784 N N . LEU A 1 115 ? 14.153 1.934 -14.598 1.00 97.12 115 LEU A N 1
ATOM 785 C CA . LEU A 1 115 ? 14.934 1.876 -13.357 1.00 97.12 115 LEU A CA 1
ATOM 786 C C . LEU A 1 115 ? 15.085 3.262 -12.720 1.00 97.12 115 LEU A C 1
ATOM 788 O O . LEU A 1 115 ? 14.872 3.427 -11.517 1.00 97.12 115 LEU A O 1
ATOM 792 N N . ARG A 1 116 ? 15.423 4.273 -13.528 1.00 97.12 116 ARG A N 1
ATOM 793 C CA . ARG A 1 116 ? 15.548 5.660 -13.079 1.00 97.12 116 ARG A CA 1
ATOM 794 C C . ARG A 1 116 ? 14.215 6.214 -12.576 1.00 97.12 116 ARG A C 1
ATOM 796 O O . ARG A 1 116 ? 14.149 6.671 -11.438 1.00 97.12 116 ARG A O 1
ATOM 803 N N . THR A 1 117 ? 13.160 6.144 -13.388 1.00 98.06 117 THR A N 1
ATOM 804 C CA . THR A 1 117 ? 11.838 6.682 -13.031 1.00 98.06 117 THR A CA 1
ATOM 805 C C . THR A 1 117 ? 11.258 6.006 -11.788 1.00 98.06 117 THR A C 1
ATOM 807 O O . THR A 1 117 ? 10.705 6.693 -10.930 1.00 98.06 117 THR A O 1
ATOM 810 N N . ILE A 1 118 ? 11.413 4.687 -11.633 1.00 97.75 118 ILE A N 1
ATOM 811 C CA . ILE A 1 118 ? 10.929 3.973 -10.444 1.00 97.75 118 ILE A CA 1
ATOM 812 C C . ILE A 1 118 ? 11.718 4.406 -9.200 1.00 97.75 118 ILE A C 1
ATOM 814 O O . ILE A 1 118 ? 11.095 4.765 -8.202 1.00 97.75 118 ILE A O 1
ATOM 818 N N . ARG A 1 119 ? 13.058 4.473 -9.260 1.00 97.19 119 ARG A N 1
ATOM 819 C CA . ARG A 1 119 ? 13.887 4.915 -8.120 1.00 97.19 119 ARG A CA 1
ATOM 820 C C . ARG A 1 119 ? 13.617 6.367 -7.715 1.00 97.19 119 ARG A C 1
ATOM 822 O O . ARG A 1 119 ? 13.550 6.649 -6.517 1.00 97.19 119 ARG A O 1
ATOM 829 N N . GLU A 1 120 ? 13.443 7.278 -8.676 1.00 97.81 120 GLU A N 1
ATOM 830 C CA . GLU A 1 120 ? 13.103 8.691 -8.427 1.00 97.81 120 GLU A CA 1
ATOM 831 C C . GLU A 1 120 ? 11.704 8.828 -7.788 1.00 97.81 120 GLU A C 1
ATOM 833 O O . GLU A 1 120 ? 11.543 9.539 -6.788 1.00 97.81 120 GLU A O 1
ATOM 838 N N . ASN A 1 121 ? 10.709 8.080 -8.283 1.00 98.00 121 ASN A N 1
ATOM 839 C CA . ASN A 1 121 ? 9.359 8.038 -7.707 1.00 98.00 121 ASN A CA 1
ATOM 840 C C . ASN A 1 121 ? 9.352 7.446 -6.289 1.00 98.00 121 ASN A C 1
ATOM 842 O O . ASN A 1 121 ? 8.801 8.057 -5.375 1.00 98.00 121 ASN A O 1
ATOM 846 N N . ALA A 1 122 ? 9.993 6.295 -6.077 1.00 97.06 122 ALA A N 1
ATOM 847 C CA . ALA A 1 122 ? 10.065 5.629 -4.777 1.00 97.06 122 ALA A CA 1
ATOM 848 C C . ALA A 1 122 ? 10.795 6.490 -3.726 1.00 97.06 122 ALA A C 1
ATOM 850 O O . ALA A 1 122 ? 10.346 6.582 -2.583 1.00 97.06 122 ALA A O 1
ATOM 851 N N . THR A 1 123 ? 11.849 7.212 -4.128 1.00 97.19 123 THR A N 1
ATOM 852 C CA . THR A 1 123 ? 12.527 8.208 -3.276 1.00 97.19 123 THR A CA 1
ATOM 853 C C . THR A 1 123 ? 11.587 9.360 -2.905 1.00 97.19 123 THR A C 1
ATOM 855 O O . THR A 1 123 ? 11.475 9.720 -1.733 1.00 97.19 123 THR A O 1
ATOM 858 N N . THR A 1 124 ? 10.857 9.907 -3.882 1.00 97.88 124 THR A N 1
ATOM 859 C CA . THR A 1 124 ? 9.886 11.000 -3.674 1.00 97.88 124 THR A CA 1
ATOM 860 C C . THR A 1 124 ? 8.743 10.584 -2.742 1.00 97.88 124 THR A C 1
ATOM 862 O O . THR A 1 124 ? 8.344 11.345 -1.858 1.00 97.88 124 THR A O 1
ATOM 865 N N . LEU A 1 125 ? 8.258 9.350 -2.894 1.00 96.06 125 LEU A N 1
ATOM 866 C CA . LEU A 1 125 ? 7.222 8.730 -2.064 1.00 96.06 125 LEU A CA 1
ATOM 867 C C . LEU A 1 125 ? 7.755 8.162 -0.734 1.00 96.06 125 LEU A C 1
ATOM 869 O O . LEU A 1 125 ? 6.970 7.640 0.056 1.00 96.06 125 LEU A O 1
ATOM 873 N N . LYS A 1 126 ? 9.060 8.304 -0.455 1.00 95.56 126 LYS A N 1
ATOM 874 C CA . LYS A 1 126 ? 9.735 7.887 0.789 1.00 95.56 126 LYS A CA 1
ATOM 875 C C . LYS A 1 126 ? 9.572 6.396 1.108 1.00 95.56 126 LYS A C 1
ATOM 877 O O . LYS A 1 126 ? 9.353 6.018 2.260 1.00 95.56 126 LYS A O 1
ATOM 882 N N . PHE A 1 127 ? 9.696 5.555 0.084 1.00 96.50 127 PHE A N 1
ATOM 883 C CA . PHE A 1 127 ? 9.766 4.104 0.244 1.00 96.50 127 PHE A CA 1
ATOM 884 C C . PHE A 1 127 ? 10.924 3.732 1.181 1.00 96.50 127 PHE A C 1
ATOM 886 O O . PHE A 1 127 ? 12.039 4.227 1.025 1.00 96.50 127 PHE A O 1
ATOM 893 N N . THR A 1 128 ? 10.662 2.858 2.157 1.00 95.31 128 THR A N 1
ATOM 894 C CA . THR A 1 128 ? 11.681 2.388 3.116 1.00 95.31 128 THR A CA 1
ATOM 895 C C . THR A 1 128 ? 12.678 1.417 2.477 1.00 95.31 128 THR A C 1
ATOM 897 O O . THR A 1 128 ? 13.827 1.365 2.901 1.00 95.31 128 THR A O 1
ATOM 900 N N . THR A 1 129 ? 12.248 0.706 1.432 1.00 93.88 129 THR A N 1
ATOM 901 C CA . THR A 1 129 ? 13.065 -0.181 0.595 1.00 93.88 129 THR A CA 1
ATOM 902 C C . THR A 1 129 ? 12.882 0.257 -0.857 1.00 93.88 129 THR A C 1
ATOM 904 O O . THR A 1 129 ? 11.750 0.395 -1.317 1.00 93.88 129 THR A O 1
ATOM 907 N N . ASN A 1 130 ? 13.981 0.535 -1.560 1.00 94.69 130 ASN A N 1
ATOM 908 C CA . ASN A 1 130 ? 13.995 1.065 -2.930 1.00 94.69 130 ASN A CA 1
ATOM 909 C C . ASN A 1 130 ? 15.202 0.481 -3.677 1.00 94.69 130 ASN A C 1
ATOM 911 O O . ASN A 1 130 ? 16.165 1.176 -4.006 1.00 94.69 130 ASN A O 1
ATOM 915 N N . GLU A 1 131 ? 15.174 -0.835 -3.846 1.00 94.12 131 GLU A N 1
ATOM 916 C CA . GLU A 1 131 ? 16.288 -1.639 -4.338 1.00 94.12 131 GLU A CA 1
ATOM 917 C C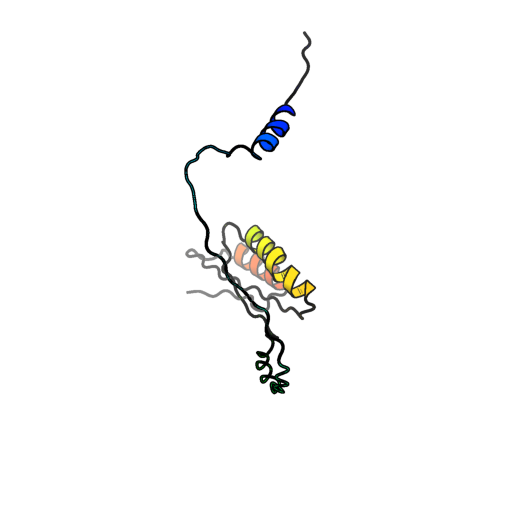 . GLU A 1 131 ? 15.845 -2.413 -5.586 1.00 94.12 131 GLU A C 1
ATOM 919 O O . GLU A 1 131 ? 14.654 -2.564 -5.851 1.00 94.12 131 GLU A O 1
ATOM 924 N N . PHE A 1 132 ? 16.813 -2.828 -6.399 1.00 94.12 132 PHE A N 1
ATOM 925 C CA . PHE A 1 132 ? 16.594 -3.667 -7.575 1.00 94.12 132 PHE A CA 1
ATOM 926 C C . PHE A 1 132 ? 17.676 -4.733 -7.565 1.00 94.12 132 PHE A C 1
ATOM 928 O O . PHE A 1 132 ? 18.862 -4.397 -7.601 1.00 94.12 132 PHE A O 1
ATOM 935 N N . GLU A 1 133 ? 17.253 -5.985 -7.517 1.00 89.88 133 GLU A N 1
ATOM 936 C CA . GLU A 1 133 ? 18.127 -7.149 -7.564 1.00 89.88 133 GLU A CA 1
ATOM 937 C C . GLU A 1 133 ? 18.314 -7.608 -9.019 1.00 89.88 133 GLU A C 1
ATOM 939 O O . GLU A 1 133 ? 17.559 -7.218 -9.915 1.00 89.88 133 GLU A O 1
ATOM 944 N N . ALA A 1 134 ? 19.358 -8.397 -9.258 1.00 81.00 134 ALA A N 1
ATOM 945 C CA . ALA A 1 134 ? 19.611 -9.064 -10.528 1.00 81.00 134 ALA A CA 1
ATOM 946 C C . ALA A 1 134 ? 19.814 -10.554 -10.238 1.00 81.00 134 ALA A C 1
ATOM 948 O O . ALA A 1 134 ? 20.685 -10.895 -9.435 1.00 81.00 134 ALA A O 1
ATOM 949 N N . GLU A 1 135 ? 18.989 -11.395 -10.864 1.00 62.97 135 GLU A N 1
ATOM 950 C CA . GLU A 1 135 ? 19.115 -12.862 -10.865 1.00 62.97 135 GLU A CA 1
ATOM 951 C C . GLU A 1 135 ? 20.135 -13.345 -11.915 1.00 62.97 135 GLU A C 1
ATOM 953 O O . GLU A 1 135 ? 20.253 -12.683 -12.975 1.00 62.97 135 GLU A O 1
#

Radius of gyration: 34.7 Å; chains: 1; bounding box: 82×52×89 Å

pLDDT: mean 75.98, std 23.76, range [32.72, 98.06]

Sequence (135 aa):
MIVKPAPAEAQRAADLAATATSSTPAPEADSPASAAAAAGTAGGATTTAPAPAPARKPAATRYVGSAPISAERYSADFAKIATEVLTNLAASGAKLTISLSIDAIHPDGFTEQQLRTIRENATTLKFTTNEFEAE